Protein AF-A0A6C1NNB4-F1 (afdb_monomer)

Sequence (91 aa):
GQPVGEEDMARFDAGGGGLRCPACSTEGAGPRVGPGARQDLSALVRGEVPEDLRRPRGHLLLLERFALHHLEAIRPLRSAALLRPLLGESA

Secondary structure (DSSP, 8-state):
-PPPPTT--EEEETTTTEEE-GGG-TT--SPEE-HHHHHHHHHHHTT---SS-SSHHHHHHHHHHHHHHHTT-SS--HHHHHHHHHTT---

Nearest PDB structures (foldseek):
  8a8d-assembly1_A  TM=2.942E-01  e=9.451E+00  Methanothermococcus thermolithotrophicus DSM 2095

Foldseek 3Di:
DDDADLQFWWFDALQVLGIDGPVRCPPGPGDIQGNLNVVCVVCVVVVHHDPDNPPVVVVVVSVQSSCCSVVVPPDGPPCVVVVCVVVPNDD

Radius of gyration: 14.13 Å; Cα contacts (8 Å, |Δi|>4): 93; chains: 1; bounding box: 32×27×39 Å

Structure (mmCIF, N/CA/C/O backbone):
data_AF-A0A6C1NNB4-F1
#
_entry.id   AF-A0A6C1NNB4-F1
#
loop_
_atom_site.group_PDB
_atom_site.id
_atom_site.type_symbol
_atom_site.label_atom_id
_atom_site.label_alt_id
_atom_site.label_comp_id
_atom_site.label_asym_id
_atom_site.label_entity_id
_atom_site.label_seq_id
_atom_site.pdbx_PDB_ins_code
_atom_site.Cartn_x
_atom_site.Cartn_y
_atom_site.Cartn_z
_atom_site.occupancy
_atom_site.B_iso_or_equiv
_atom_site.auth_seq_id
_atom_site.auth_comp_id
_atom_site.auth_asym_id
_atom_site.auth_atom_id
_atom_site.pdbx_PDB_model_num
ATOM 1 N N . GLY A 1 1 ? 5.001 -0.596 -19.708 1.00 55.81 1 GLY A N 1
ATOM 2 C CA . GLY A 1 1 ? 5.044 -1.963 -19.150 1.00 55.81 1 GLY A CA 1
ATOM 3 C C . GLY A 1 1 ? 3.849 -2.743 -19.657 1.00 55.81 1 GLY A C 1
ATOM 4 O O . GLY A 1 1 ? 2.890 -2.118 -20.087 1.00 55.81 1 GLY A O 1
ATOM 5 N N . GLN A 1 2 ? 3.923 -4.074 -19.662 1.00 57.62 2 GLN A N 1
ATOM 6 C CA . GLN A 1 2 ? 2.785 -4.926 -20.028 1.00 57.62 2 GLN A CA 1
ATOM 7 C C . GLN A 1 2 ? 1.730 -4.916 -18.906 1.00 57.62 2 GLN A C 1
ATOM 9 O O . GLN A 1 2 ? 2.117 -4.799 -17.736 1.00 57.62 2 GLN A O 1
ATOM 14 N N . PRO A 1 3 ? 0.430 -5.027 -19.231 1.00 67.88 3 PRO A N 1
ATOM 15 C CA . PRO A 1 3 ? -0.613 -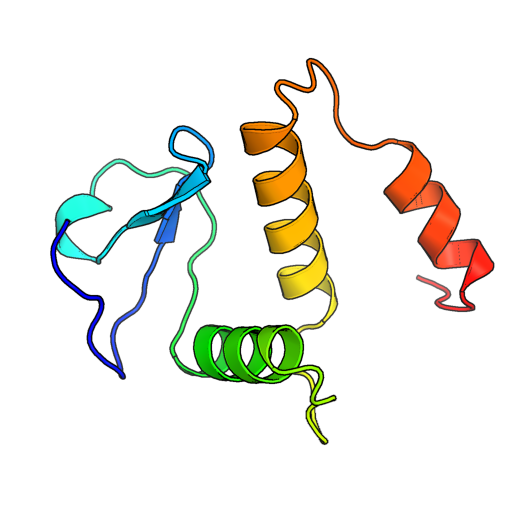5.185 -18.226 1.00 67.88 3 PRO A CA 1
ATOM 16 C C . PRO A 1 3 ? -0.359 -6.443 -17.384 1.00 67.88 3 PRO A C 1
ATOM 18 O O . PRO A 1 3 ? 0.175 -7.439 -17.869 1.00 67.88 3 PRO A O 1
ATOM 21 N N . VAL A 1 4 ? -0.709 -6.377 -16.100 1.00 78.62 4 VAL A N 1
ATOM 22 C CA . VAL A 1 4 ? -0.626 -7.524 -15.189 1.00 78.62 4 VAL A CA 1
ATOM 23 C C . VAL A 1 4 ? -1.910 -8.332 -15.347 1.00 78.62 4 VAL A C 1
ATOM 25 O O . VAL A 1 4 ? -2.983 -7.783 -15.090 1.00 78.62 4 VAL A O 1
ATOM 28 N N . GLY A 1 5 ? -1.813 -9.602 -15.750 1.00 79.88 5 GLY A N 1
ATOM 29 C CA . GLY A 1 5 ? -2.974 -10.480 -15.902 1.00 79.88 5 GLY A CA 1
ATOM 30 C C . GLY A 1 5 ? -3.763 -10.607 -14.600 1.00 79.88 5 GLY A C 1
ATOM 31 O O . GLY A 1 5 ? -3.233 -10.348 -13.519 1.00 79.88 5 GLY A O 1
ATOM 32 N N . GLU A 1 6 ? -5.041 -10.966 -14.670 1.00 79.69 6 GLU A N 1
ATOM 33 C CA . GLU A 1 6 ? -5.932 -10.970 -13.498 1.00 79.69 6 GLU A CA 1
ATOM 34 C C . GLU A 1 6 ? -5.434 -11.878 -12.373 1.00 79.69 6 GLU A C 1
ATOM 36 O O . GLU A 1 6 ? -5.479 -11.462 -11.224 1.00 79.69 6 GLU A O 1
ATOM 41 N N . GLU A 1 7 ? -4.818 -13.012 -12.704 1.00 84.62 7 GLU A N 1
ATOM 42 C CA . GLU A 1 7 ? -4.276 -13.983 -11.740 1.00 84.62 7 GLU A CA 1
ATOM 43 C C . GLU A 1 7 ? -2.789 -13.768 -11.409 1.00 84.62 7 GLU A C 1
ATOM 45 O O . GLU A 1 7 ? -2.231 -14.402 -10.511 1.00 84.62 7 GLU A O 1
ATOM 50 N N . ASP A 1 8 ? -2.121 -12.851 -12.109 1.00 84.81 8 ASP A N 1
ATOM 51 C CA . ASP A 1 8 ? -0.679 -12.680 -11.981 1.00 84.81 8 ASP A CA 1
ATOM 52 C C . ASP A 1 8 ? -0.270 -12.065 -10.635 1.00 84.81 8 ASP A C 1
ATOM 54 O O . ASP A 1 8 ? -0.930 -11.202 -10.043 1.00 84.81 8 ASP A O 1
ATOM 58 N N . MET A 1 9 ? 0.912 -12.459 -10.170 1.00 85.62 9 MET A N 1
ATOM 59 C CA . MET A 1 9 ? 1.552 -11.839 -9.015 1.00 85.62 9 MET A CA 1
ATOM 60 C C . MET A 1 9 ? 2.361 -10.620 -9.460 1.00 85.62 9 MET A C 1
ATOM 62 O O . MET A 1 9 ? 3.469 -10.754 -9.979 1.00 85.62 9 MET A O 1
ATOM 66 N N . ALA A 1 10 ? 1.843 -9.418 -9.210 1.00 88.19 10 ALA A N 1
ATOM 67 C CA . ALA A 1 10 ? 2.601 -8.192 -9.428 1.00 88.19 10 ALA A CA 1
ATOM 68 C C . ALA A 1 10 ? 3.652 -7.988 -8.326 1.00 88.19 10 ALA A C 1
ATOM 70 O O . ALA A 1 10 ? 3.582 -8.574 -7.238 1.00 88.19 10 ALA A O 1
ATOM 71 N N . ARG A 1 11 ? 4.597 -7.079 -8.562 1.00 87.56 11 ARG A N 1
ATOM 72 C CA . ARG A 1 11 ? 5.446 -6.516 -7.505 1.00 87.56 11 ARG A CA 1
ATOM 73 C C . ARG A 1 11 ? 5.309 -5.013 -7.455 1.00 87.56 11 ARG A C 1
ATOM 75 O O . ARG A 1 11 ? 5.347 -4.365 -8.492 1.00 87.56 11 ARG A O 1
ATOM 82 N N . PHE A 1 12 ? 5.212 -4.459 -6.255 1.00 85.06 12 PHE A N 1
ATOM 83 C CA . PHE A 1 12 ? 5.343 -3.020 -6.091 1.00 85.06 12 PHE A CA 1
ATOM 84 C C . PHE A 1 12 ? 6.782 -2.587 -6.378 1.00 85.06 12 PHE A C 1
ATOM 86 O O . PHE A 1 12 ? 7.732 -3.213 -5.910 1.00 85.06 12 PHE A O 1
ATOM 93 N N . ASP A 1 13 ? 6.940 -1.520 -7.146 1.00 83.00 13 ASP A N 1
ATOM 94 C CA . ASP A 1 13 ? 8.216 -0.891 -7.438 1.00 83.00 13 ASP A CA 1
ATOM 95 C C . ASP A 1 13 ? 8.323 0.411 -6.653 1.00 83.00 13 ASP A C 1
ATOM 97 O O . ASP A 1 13 ? 7.722 1.420 -7.011 1.00 83.00 13 ASP A O 1
ATOM 101 N N . ALA A 1 14 ? 9.111 0.390 -5.580 1.00 71.06 14 ALA A N 1
ATOM 102 C CA . ALA A 1 14 ? 9.342 1.578 -4.768 1.00 71.06 14 ALA A CA 1
ATOM 103 C C . ALA A 1 14 ? 10.178 2.646 -5.496 1.00 71.06 14 ALA A C 1
ATOM 105 O O . ALA A 1 14 ? 10.065 3.823 -5.166 1.00 71.06 14 ALA A O 1
ATOM 106 N N . GLY A 1 15 ? 10.996 2.249 -6.477 1.00 70.69 15 GLY A N 1
ATOM 107 C CA . GLY A 1 15 ? 11.795 3.169 -7.285 1.00 70.69 15 GLY A CA 1
ATOM 108 C C . GLY A 1 15 ? 11.022 3.781 -8.453 1.00 70.69 15 GLY A C 1
ATOM 109 O O . GLY A 1 15 ? 11.445 4.809 -8.963 1.00 70.69 15 GLY A O 1
ATOM 110 N N . GLY A 1 16 ? 9.902 3.174 -8.856 1.00 73.25 16 GLY A N 1
ATOM 111 C CA . GLY A 1 16 ? 9.050 3.632 -9.963 1.00 73.25 16 GLY A CA 1
ATOM 112 C C . GLY A 1 16 ? 7.620 4.015 -9.569 1.00 73.25 16 GLY A C 1
ATOM 113 O O . GLY A 1 16 ? 6.821 4.331 -10.445 1.00 73.25 16 GLY A O 1
ATOM 114 N N . GLY A 1 17 ? 7.262 3.931 -8.283 1.00 72.69 17 GLY A N 1
ATOM 115 C CA . GLY A 1 17 ? 5.970 4.393 -7.763 1.00 72.69 17 GLY A CA 1
ATOM 116 C C . GLY A 1 17 ? 4.747 3.623 -8.254 1.00 72.69 17 GLY A C 1
ATOM 117 O O . GLY A 1 17 ? 3.648 4.177 -8.259 1.00 72.69 17 GLY A O 1
ATOM 118 N N . GLY A 1 18 ? 4.918 2.376 -8.694 1.00 80.25 18 GLY A N 1
ATOM 119 C CA . GLY A 1 18 ? 3.872 1.617 -9.379 1.00 80.25 18 GLY A CA 1
ATOM 120 C C . GLY A 1 18 ? 3.997 0.107 -9.207 1.00 80.25 18 GLY A C 1
ATOM 121 O O . GLY A 1 18 ? 4.665 -0.383 -8.299 1.00 80.25 18 GLY A O 1
ATOM 122 N N . LEU A 1 19 ? 3.338 -0.653 -10.084 1.00 84.75 19 LEU A N 1
ATOM 123 C CA . LEU A 1 19 ? 3.423 -2.114 -10.117 1.00 84.75 19 LEU A CA 1
ATOM 124 C C . LEU A 1 19 ? 4.233 -2.579 -11.331 1.00 84.75 19 LEU A C 1
ATOM 126 O O . LEU A 1 19 ? 4.035 -2.109 -12.449 1.00 84.75 19 LEU A O 1
ATOM 130 N N . ARG A 1 20 ? 5.110 -3.558 -11.118 1.00 85.38 20 ARG A N 1
ATOM 131 C CA . ARG A 1 20 ? 5.795 -4.319 -12.164 1.00 85.38 20 ARG A CA 1
ATOM 132 C C . ARG A 1 20 ? 5.087 -5.651 -12.368 1.00 85.38 20 ARG A C 1
ATOM 134 O O . ARG A 1 20 ? 4.793 -6.358 -11.400 1.00 85.38 20 ARG A O 1
ATOM 141 N N . CYS A 1 21 ? 4.850 -6.001 -13.631 1.00 83.88 21 CYS A N 1
ATOM 142 C CA . CYS A 1 21 ? 4.413 -7.344 -13.998 1.00 83.88 21 CYS A CA 1
ATOM 143 C C . CYS A 1 21 ? 5.512 -8.372 -13.671 1.00 83.88 21 CYS A C 1
ATOM 145 O O . CYS A 1 21 ? 6.676 -7.980 -13.514 1.00 83.88 21 CYS A O 1
ATOM 147 N N . PRO A 1 22 ? 5.183 -9.674 -13.607 1.00 79.88 22 PRO A N 1
ATOM 148 C CA . PRO A 1 22 ? 6.153 -10.720 -13.287 1.00 79.88 22 PRO A CA 1
ATOM 149 C C . PRO A 1 22 ? 7.445 -10.620 -14.111 1.00 79.88 22 PRO A C 1
ATOM 151 O O . PRO A 1 22 ? 8.533 -10.638 -13.536 1.00 79.88 22 PRO A O 1
ATOM 154 N N . ALA A 1 23 ? 7.326 -10.393 -15.424 1.00 80.19 23 ALA A N 1
ATOM 155 C CA . ALA A 1 23 ? 8.457 -10.287 -16.348 1.00 80.19 23 ALA A CA 1
ATOM 156 C C . ALA A 1 23 ? 9.355 -9.058 -16.109 1.00 80.19 23 ALA A C 1
ATOM 158 O O . ALA A 1 23 ? 10.555 -9.120 -16.344 1.00 80.19 23 ALA A O 1
ATOM 159 N N . CYS A 1 24 ? 8.801 -7.943 -15.619 1.00 77.56 24 CYS A N 1
ATOM 160 C CA . CYS A 1 24 ? 9.573 -6.736 -15.296 1.00 77.56 24 CYS A CA 1
ATOM 161 C C . CYS A 1 24 ? 10.143 -6.755 -13.867 1.00 77.56 24 CYS A C 1
ATOM 163 O O . CYS A 1 24 ? 10.863 -5.836 -13.471 1.00 77.56 24 CYS A O 1
ATOM 165 N N . SER A 1 25 ? 9.769 -7.755 -13.064 1.00 72.94 25 SER A N 1
ATOM 166 C CA . SER A 1 25 ? 9.984 -7.780 -11.616 1.00 72.94 25 SER A CA 1
ATOM 167 C C . SER A 1 25 ? 11.244 -8.527 -11.166 1.00 72.94 25 SER A C 1
ATOM 169 O O . SER A 1 25 ? 11.477 -8.641 -9.962 1.00 72.94 25 SER A O 1
ATOM 171 N N . THR A 1 26 ? 12.061 -8.995 -12.115 1.00 66.88 26 THR A N 1
ATOM 172 C CA . THR A 1 26 ? 13.241 -9.857 -11.916 1.00 66.88 26 THR A CA 1
ATOM 173 C C . THR A 1 26 ? 14.263 -9.286 -10.928 1.00 66.88 26 THR A C 1
ATOM 175 O O . THR A 1 26 ? 14.934 -10.055 -10.249 1.00 66.88 26 THR A O 1
ATOM 178 N N . GLU A 1 27 ? 14.315 -7.958 -10.772 1.00 65.94 27 GLU A N 1
ATOM 179 C CA . GLU A 1 27 ? 15.239 -7.254 -9.865 1.00 65.94 27 GLU A CA 1
ATOM 180 C C . GLU A 1 27 ? 14.533 -6.336 -8.838 1.00 65.94 27 GLU A C 1
ATOM 182 O O . GLU A 1 27 ? 15.161 -5.521 -8.167 1.00 65.94 27 GLU A O 1
ATOM 187 N N . GLY A 1 28 ? 13.206 -6.433 -8.693 1.00 60.75 28 GLY A N 1
ATOM 188 C CA . GLY A 1 28 ? 12.430 -5.528 -7.833 1.00 60.75 28 GLY A CA 1
ATOM 189 C C . GLY A 1 28 ? 12.356 -5.969 -6.363 1.00 60.75 28 GLY A C 1
ATOM 190 O O . GLY A 1 28 ? 11.729 -6.982 -6.050 1.00 60.75 28 GLY A O 1
ATOM 191 N N . ALA A 1 29 ? 12.891 -5.157 -5.442 1.00 67.12 29 ALA A N 1
ATOM 192 C CA . ALA A 1 29 ? 12.915 -5.411 -3.989 1.00 67.12 29 ALA A CA 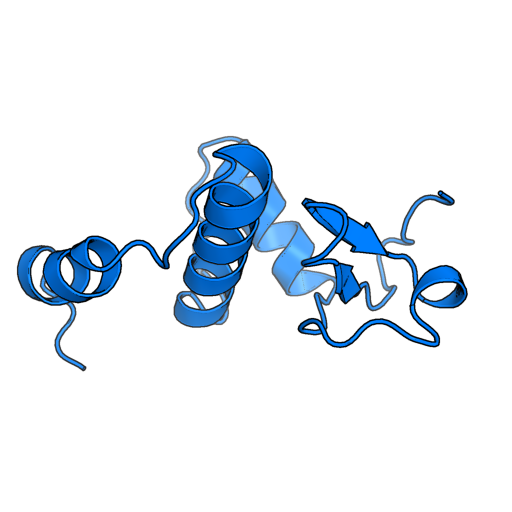1
ATOM 193 C C . ALA A 1 29 ? 11.589 -5.126 -3.237 1.00 67.12 29 ALA A C 1
ATOM 195 O O . ALA A 1 29 ? 11.563 -5.090 -2.006 1.00 67.12 29 ALA A O 1
ATOM 196 N N . GLY A 1 30 ? 10.480 -4.885 -3.942 1.00 76.50 30 GLY A N 1
ATOM 197 C CA . GLY A 1 30 ? 9.206 -4.536 -3.311 1.00 76.50 30 GLY A CA 1
ATOM 198 C C . GLY A 1 30 ? 8.280 -5.724 -3.008 1.00 76.50 30 GLY A C 1
AT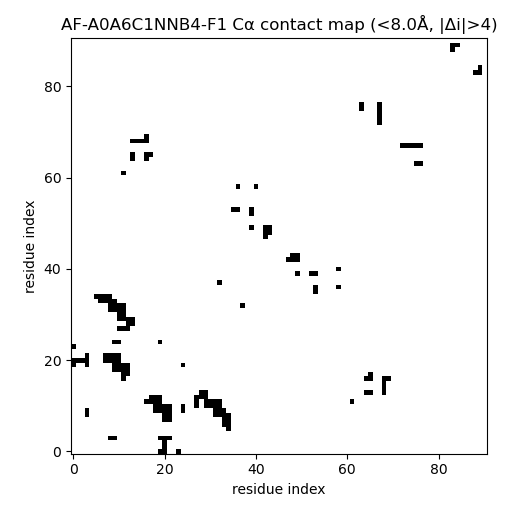OM 199 O O . GLY A 1 30 ? 8.489 -6.845 -3.499 1.00 76.50 30 GLY A O 1
ATOM 200 N N . PRO A 1 31 ? 7.241 -5.486 -2.181 1.00 82.44 31 PRO A N 1
ATOM 201 C CA . PRO A 1 31 ? 6.273 -6.506 -1.800 1.00 82.44 31 PRO A CA 1
ATOM 202 C C . PRO A 1 31 ? 5.521 -7.054 -3.015 1.00 82.44 31 PRO A C 1
ATOM 204 O O . PRO A 1 31 ? 5.250 -6.346 -3.988 1.00 82.44 31 PRO A O 1
ATOM 207 N N . ARG A 1 32 ? 5.170 -8.340 -2.941 1.00 87.94 32 ARG A N 1
ATOM 208 C CA . ARG A 1 32 ? 4.304 -8.987 -3.928 1.00 87.94 32 ARG A CA 1
ATOM 209 C C . ARG A 1 32 ? 2.865 -8.516 -3.727 1.00 87.94 32 ARG A C 1
ATOM 211 O O . ARG A 1 32 ? 2.379 -8.508 -2.598 1.00 87.94 32 ARG A O 1
ATOM 218 N N . VAL A 1 33 ? 2.190 -8.179 -4.820 1.00 87.94 33 VAL A N 1
ATOM 219 C CA . VAL A 1 33 ? 0.789 -7.750 -4.837 1.00 87.94 33 VAL A CA 1
ATO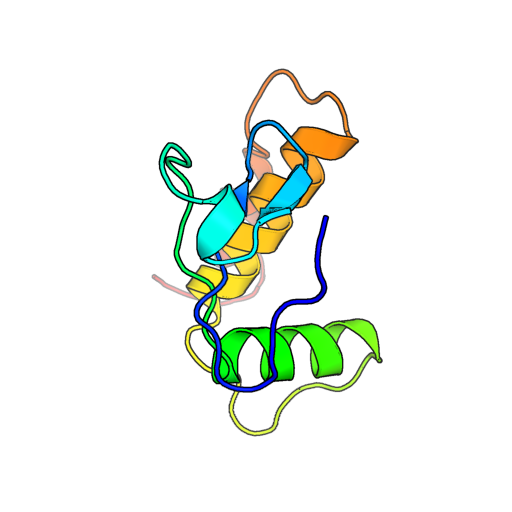M 220 C C . VAL A 1 33 ? 0.008 -8.759 -5.668 1.00 87.94 33 VAL A C 1
ATOM 222 O O . VAL A 1 33 ? 0.132 -8.810 -6.890 1.00 87.94 33 VAL A O 1
ATOM 225 N N . GLY A 1 34 ? -0.736 -9.620 -4.978 1.00 90.56 34 GLY A N 1
ATOM 226 C CA . GLY A 1 34 ? -1.521 -10.677 -5.610 1.00 90.56 34 GLY A CA 1
ATOM 227 C C . GLY A 1 34 ? -2.876 -10.204 -6.144 1.00 90.56 34 GLY A C 1
ATOM 228 O O . GLY A 1 34 ? -3.268 -9.063 -5.887 1.00 90.56 34 GLY A O 1
ATOM 229 N N . PRO A 1 35 ? -3.609 -11.084 -6.846 1.00 89.12 35 PRO A N 1
ATOM 230 C CA . PRO A 1 35 ? -4.929 -10.796 -7.418 1.00 89.12 35 PRO A CA 1
ATOM 231 C C . PRO A 1 35 ? -5.915 -10.236 -6.388 1.00 89.12 35 PRO A C 1
ATOM 233 O O . PRO A 1 35 ? -6.468 -9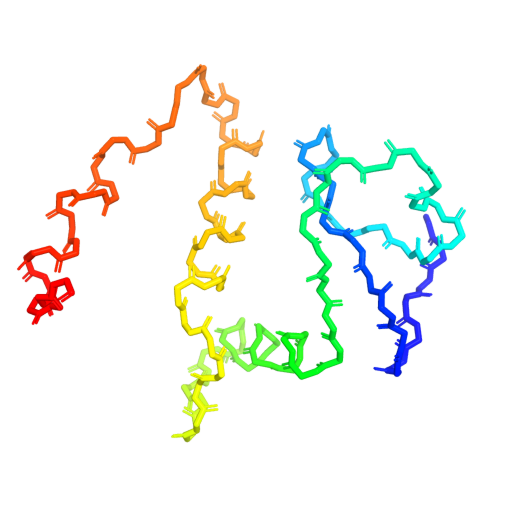.157 -6.585 1.00 89.12 35 PRO A O 1
ATOM 236 N N . GLY A 1 36 ? -6.046 -10.891 -5.230 1.00 89.81 36 GLY A N 1
ATOM 237 C CA . GLY A 1 36 ? -6.930 -10.416 -4.163 1.00 89.81 36 GLY A CA 1
ATOM 238 C C . GLY A 1 36 ? -6.550 -9.028 -3.641 1.00 89.81 36 GLY A C 1
ATOM 239 O O . GLY A 1 36 ? -7.397 -8.154 -3.503 1.00 89.81 36 GLY A O 1
ATOM 240 N N . ALA A 1 37 ? -5.255 -8.767 -3.452 1.00 89.00 37 ALA A N 1
ATOM 241 C CA . ALA A 1 37 ? -4.821 -7.441 -3.033 1.00 89.00 37 ALA A CA 1
ATOM 242 C C . ALA A 1 37 ? -5.126 -6.365 -4.091 1.00 89.00 37 ALA A C 1
ATOM 244 O O . ALA A 1 37 ? -5.497 -5.251 -3.739 1.00 89.00 37 ALA A O 1
ATOM 245 N N . ARG A 1 38 ? -5.011 -6.691 -5.386 1.00 89.38 38 ARG A N 1
ATOM 246 C CA . ARG A 1 38 ? -5.381 -5.773 -6.475 1.00 89.38 38 ARG A CA 1
ATOM 247 C C . ARG A 1 38 ? -6.884 -5.509 -6.527 1.00 89.38 38 ARG A C 1
ATOM 249 O O . ARG A 1 38 ? -7.268 -4.372 -6.785 1.00 89.38 38 ARG A O 1
ATOM 256 N N . GLN A 1 39 ? -7.718 -6.513 -6.257 1.00 89.75 39 GLN A N 1
ATOM 257 C CA . GLN A 1 39 ? -9.171 -6.342 -6.145 1.00 89.75 39 GLN A CA 1
ATOM 258 C C . GLN A 1 39 ? -9.534 -5.412 -4.983 1.00 89.75 39 GLN A C 1
ATOM 260 O O . GLN A 1 39 ? -10.267 -4.449 -5.194 1.00 89.75 39 GLN A O 1
ATOM 265 N N . ASP A 1 40 ? -8.962 -5.643 -3.796 1.00 90.31 40 ASP A N 1
ATOM 266 C CA . ASP A 1 40 ? -9.192 -4.800 -2.616 1.00 90.31 40 ASP A CA 1
ATOM 267 C C . ASP A 1 40 ? -8.809 -3.343 -2.896 1.00 90.31 40 ASP A C 1
ATOM 269 O O . ASP A 1 40 ? -9.599 -2.427 -2.680 1.00 90.31 40 ASP A O 1
ATOM 273 N N . LEU A 1 41 ? -7.611 -3.123 -3.447 1.00 86.88 41 LEU A N 1
ATOM 274 C CA . LEU A 1 41 ? -7.132 -1.790 -3.812 1.00 86.88 41 LEU A CA 1
ATOM 275 C C . LEU A 1 41 ? -8.018 -1.138 -4.884 1.00 86.88 41 LEU A C 1
ATOM 277 O O . LEU A 1 41 ? -8.273 0.060 -4.813 1.00 86.88 41 LEU A O 1
ATOM 281 N N . SER A 1 42 ? -8.523 -1.910 -5.850 1.00 87.81 42 SER A N 1
ATOM 282 C CA . SER A 1 42 ? -9.425 -1.399 -6.892 1.00 87.81 42 SER A CA 1
ATOM 283 C C . SER A 1 42 ? -10.798 -1.005 -6.342 1.00 87.81 42 SER A C 1
ATOM 285 O O . SER A 1 42 ? -11.404 -0.063 -6.846 1.00 87.81 42 SER A O 1
ATOM 287 N N . ALA A 1 43 ? -11.309 -1.701 -5.324 1.00 88.75 43 ALA A N 1
ATOM 288 C CA . ALA A 1 43 ? -12.516 -1.295 -4.604 1.00 88.75 43 ALA A CA 1
ATOM 289 C C . ALA A 1 43 ? -12.277 -0.001 -3.812 1.00 88.75 43 ALA A C 1
ATOM 291 O O . ALA A 1 43 ? -13.011 0.968 -3.998 1.00 88.75 43 ALA A O 1
ATOM 292 N N . LEU A 1 44 ? -11.178 0.070 -3.052 1.00 86.62 44 LEU A N 1
ATOM 293 C CA . LEU A 1 44 ? -10.813 1.269 -2.291 1.00 86.62 44 LEU A CA 1
ATOM 294 C C . LEU A 1 44 ? -10.652 2.510 -3.187 1.00 86.62 44 LEU A C 1
ATOM 296 O O . LEU A 1 44 ? -11.137 3.582 -2.838 1.00 86.62 44 LEU A O 1
ATOM 300 N N . VAL A 1 45 ? -10.030 2.375 -4.367 1.00 86.44 45 VAL A N 1
ATOM 301 C CA . VAL A 1 45 ? -9.899 3.470 -5.354 1.00 86.44 45 VAL A CA 1
ATOM 302 C C . VAL A 1 45 ? -11.256 3.932 -5.891 1.00 86.44 45 VAL A C 1
ATOM 304 O O . VAL A 1 45 ? -11.427 5.113 -6.187 1.00 86.44 45 VAL A O 1
ATOM 307 N N . ARG A 1 46 ? -12.238 3.030 -5.986 1.00 88.94 46 ARG A N 1
ATOM 308 C CA . ARG A 1 46 ? -13.620 3.360 -6.365 1.00 88.94 46 ARG A CA 1
ATOM 309 C C . ARG A 1 46 ? -14.439 3.947 -5.206 1.00 88.94 46 ARG A C 1
ATOM 311 O O . ARG A 1 46 ? -15.606 4.263 -5.403 1.00 88.94 46 ARG A O 1
ATOM 318 N N . GLY A 1 47 ? -13.843 4.120 -4.023 1.00 88.12 47 GLY A N 1
ATOM 319 C CA . GLY A 1 47 ? -14.536 4.587 -2.820 1.00 88.12 47 GLY A CA 1
ATOM 320 C C . GLY A 1 47 ? -15.400 3.512 -2.155 1.00 88.12 47 GLY A C 1
ATOM 321 O O . GLY A 1 47 ? -16.205 3.827 -1.284 1.00 88.12 47 GLY A O 1
ATOM 322 N N . GLU A 1 48 ? -15.242 2.250 -2.556 1.00 90.88 48 GLU A N 1
ATOM 323 C CA . GLU A 1 48 ? -15.939 1.111 -1.967 1.00 90.88 48 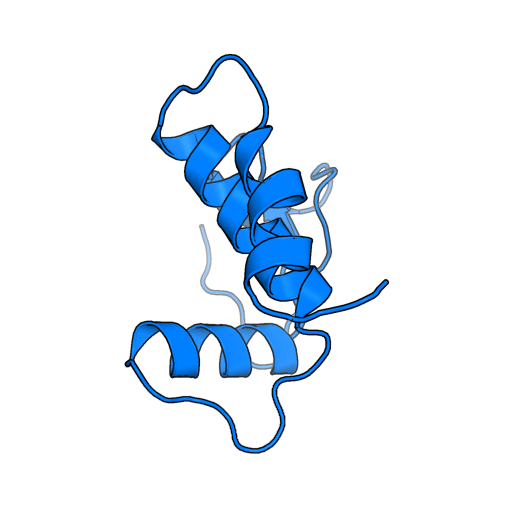GLU A CA 1
ATOM 324 C C . GLU A 1 48 ? -15.112 0.543 -0.813 1.00 90.88 48 GLU A C 1
ATOM 326 O O . GLU A 1 48 ? -13.902 0.339 -0.938 1.00 90.88 48 GLU A O 1
ATOM 331 N N . VAL A 1 49 ? -15.766 0.256 0.313 1.00 84.25 49 VAL A N 1
ATOM 332 C CA . VAL A 1 49 ? -15.154 -0.475 1.428 1.00 84.25 49 VAL A CA 1
ATOM 333 C C . VAL A 1 49 ? -15.443 -1.962 1.214 1.00 84.25 49 VAL A C 1
ATOM 335 O O . VAL A 1 49 ? -16.615 -2.338 1.252 1.00 84.25 49 VAL A O 1
ATOM 338 N N . PRO A 1 50 ? -14.431 -2.816 0.964 1.00 82.56 50 PRO A N 1
ATOM 339 C CA . PRO A 1 50 ? -14.656 -4.254 0.836 1.00 82.56 50 PRO A CA 1
ATOM 340 C C . PRO A 1 50 ? -15.259 -4.822 2.122 1.00 82.56 50 PRO A C 1
ATOM 342 O O . PRO A 1 50 ? -14.807 -4.466 3.209 1.00 82.56 50 PRO A O 1
ATOM 345 N N . GLU A 1 51 ? -16.232 -5.730 2.000 1.00 83.06 51 GLU A N 1
ATOM 346 C CA . GLU A 1 51 ? -16.834 -6.413 3.159 1.00 83.06 51 GLU A CA 1
ATOM 347 C C . GLU A 1 51 ? -15.780 -7.154 3.999 1.00 83.06 51 GLU A C 1
ATOM 349 O O . GLU A 1 51 ? -15.832 -7.127 5.226 1.00 83.06 51 GLU A O 1
ATOM 354 N N . ASP A 1 52 ? -14.790 -7.757 3.333 1.00 85.44 52 ASP A N 1
ATOM 355 C CA . ASP A 1 52 ? -13.600 -8.343 3.950 1.00 85.44 52 ASP A CA 1
ATOM 356 C C . ASP A 1 52 ? -12.338 -7.746 3.313 1.00 85.44 52 ASP A C 1
ATOM 358 O O . ASP A 1 52 ? -11.868 -8.180 2.255 1.00 85.44 52 ASP A O 1
ATOM 362 N N . LEU A 1 53 ? -11.795 -6.700 3.941 1.00 85.88 53 LEU A N 1
ATOM 363 C CA . LEU A 1 53 ? -10.540 -6.096 3.506 1.00 85.88 53 LEU A CA 1
ATOM 364 C C . LEU A 1 53 ? -9.364 -6.986 3.922 1.00 85.88 53 LEU A C 1
ATOM 366 O O . LEU A 1 53 ? -8.906 -6.961 5.067 1.00 85.88 53 LEU A O 1
ATOM 370 N N . ARG A 1 54 ? -8.814 -7.742 2.969 1.00 88.12 54 ARG A N 1
ATOM 371 C CA . ARG A 1 54 ? -7.754 -8.717 3.249 1.00 88.12 54 ARG A CA 1
ATOM 372 C C . ARG A 1 54 ? -6.437 -8.006 3.539 1.00 88.12 54 ARG A C 1
ATOM 374 O O . ARG A 1 54 ? -5.960 -7.195 2.755 1.00 88.12 54 ARG A O 1
ATOM 381 N N . ARG A 1 55 ? -5.769 -8.378 4.637 1.00 85.62 55 ARG A N 1
ATOM 382 C CA . ARG A 1 55 ? -4.445 -7.842 5.034 1.00 85.62 55 ARG A CA 1
ATOM 383 C C . ARG A 1 55 ? -4.381 -6.295 5.009 1.00 85.62 55 ARG A C 1
ATOM 385 O O . ARG A 1 55 ? -3.476 -5.740 4.377 1.00 85.62 55 ARG A O 1
ATOM 392 N N . PRO A 1 56 ? -5.242 -5.583 5.758 1.00 83.88 56 PRO A N 1
ATOM 393 C CA . PRO A 1 56 ? -5.365 -4.119 5.696 1.00 83.88 56 PRO A CA 1
ATOM 394 C C . PRO A 1 56 ? -4.039 -3.389 5.970 1.00 83.88 56 PRO A C 1
ATOM 396 O O . PRO A 1 56 ? -3.697 -2.416 5.298 1.00 83.88 56 PRO A O 1
ATOM 399 N N . ARG A 1 57 ? -3.207 -3.923 6.879 1.00 83.31 57 ARG A N 1
ATOM 400 C CA . ARG A 1 57 ? -1.855 -3.398 7.154 1.00 83.31 57 ARG A CA 1
ATOM 401 C C . ARG A 1 57 ? -0.949 -3.382 5.914 1.00 83.31 57 ARG A C 1
ATOM 403 O O . ARG A 1 57 ? -0.126 -2.480 5.787 1.00 83.31 57 ARG A O 1
ATOM 410 N N . GLY A 1 58 ? -1.079 -4.367 5.024 1.00 85.38 58 GLY A N 1
ATOM 411 C CA . GLY A 1 58 ? -0.308 -4.451 3.782 1.00 85.38 58 GLY A CA 1
ATOM 412 C C . GLY A 1 58 ? -0.726 -3.394 2.760 1.00 85.38 58 GLY A C 1
ATOM 413 O O . GLY A 1 58 ? 0.138 -2.792 2.125 1.00 85.38 58 GLY A O 1
ATOM 414 N N . HIS A 1 59 ? -2.027 -3.113 2.664 1.00 85.56 59 HIS A N 1
ATOM 415 C CA . HIS A 1 59 ? -2.570 -2.053 1.806 1.00 85.56 59 HIS A CA 1
ATOM 416 C C . HIS A 1 59 ? -2.121 -0.667 2.257 1.00 85.56 59 HIS A C 1
ATOM 418 O O . HIS A 1 59 ? -1.643 0.120 1.444 1.00 85.56 59 HIS A O 1
ATOM 424 N N . LEU A 1 60 ? -2.174 -0.399 3.565 1.00 83.00 60 LEU A N 1
ATOM 425 C CA . LEU A 1 60 ? -1.679 0.859 4.132 1.00 83.00 60 LEU A CA 1
ATOM 426 C C . LEU A 1 60 ? -0.182 1.062 3.867 1.00 83.00 60 LEU A C 1
ATOM 428 O O . LEU A 1 60 ? 0.236 2.164 3.527 1.00 83.00 60 LEU A O 1
ATOM 432 N N . LEU A 1 61 ? 0.622 -0.001 3.968 1.00 82.88 61 LEU A N 1
ATOM 433 C CA . LEU A 1 61 ? 2.049 0.066 3.652 1.00 82.88 61 LEU A CA 1
ATOM 434 C C . LEU A 1 61 ? 2.294 0.360 2.163 1.00 82.88 61 LEU A C 1
ATOM 436 O O . LEU A 1 61 ? 3.205 1.115 1.831 1.00 82.88 61 LEU A O 1
ATOM 440 N N . LEU A 1 62 ? 1.503 -0.227 1.259 1.00 84.06 62 LEU A N 1
ATOM 441 C CA . LEU A 1 62 ? 1.583 0.079 -0.173 1.00 84.06 62 LEU A CA 1
ATOM 442 C C . LEU A 1 62 ? 1.248 1.548 -0.446 1.00 84.06 62 LEU A C 1
ATOM 444 O O . LEU A 1 62 ? 1.994 2.209 -1.168 1.00 84.06 62 LEU A O 1
ATOM 448 N N . LEU A 1 63 ? 0.183 2.063 0.172 1.00 83.44 63 LEU A N 1
ATOM 449 C CA . LEU A 1 63 ? -0.223 3.461 0.049 1.00 83.44 63 LEU A CA 1
ATOM 450 C C . LEU A 1 63 ? 0.854 4.416 0.581 1.00 83.44 63 LEU A C 1
ATOM 452 O O . LEU A 1 63 ? 1.187 5.392 -0.085 1.00 83.44 63 LEU A O 1
ATOM 456 N N . GLU A 1 64 ? 1.442 4.114 1.741 1.00 80.38 64 GLU A N 1
ATOM 457 C CA . GLU A 1 64 ? 2.540 4.903 2.305 1.00 80.38 64 GLU A CA 1
ATOM 458 C C . GLU A 1 64 ? 3.739 4.946 1.349 1.00 80.38 64 GLU A C 1
ATOM 460 O O . GLU A 1 64 ? 4.259 6.019 1.055 1.00 80.38 64 GLU A O 1
ATOM 465 N N . ARG A 1 65 ? 4.162 3.797 0.806 1.00 79.31 65 ARG A N 1
ATOM 466 C CA . ARG A 1 65 ? 5.295 3.739 -0.132 1.00 79.31 65 ARG A CA 1
ATOM 467 C C . ARG A 1 65 ? 5.003 4.458 -1.446 1.00 79.31 65 ARG A C 1
ATOM 469 O O . ARG A 1 65 ? 5.903 5.094 -1.987 1.00 79.31 65 ARG A O 1
ATOM 476 N N . PHE A 1 66 ? 3.773 4.365 -1.948 1.00 80.50 66 PHE A N 1
ATOM 477 C CA . PHE A 1 66 ? 3.327 5.122 -3.114 1.00 80.50 66 PHE A CA 1
ATOM 478 C C . PHE A 1 66 ? 3.408 6.629 -2.847 1.00 80.50 66 PHE A C 1
ATOM 480 O O . PHE A 1 66 ? 4.045 7.350 -3.609 1.00 80.50 66 PHE A O 1
ATOM 487 N N . ALA A 1 67 ? 2.842 7.095 -1.731 1.00 80.25 67 ALA A N 1
ATOM 488 C CA . ALA A 1 67 ? 2.875 8.504 -1.356 1.00 80.25 67 ALA A CA 1
ATOM 489 C C . ALA A 1 67 ? 4.313 9.014 -1.187 1.00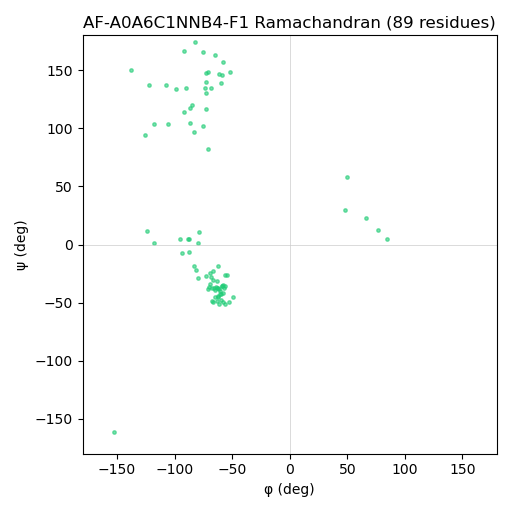 80.25 67 ALA A C 1
ATOM 491 O O . ALA A 1 67 ? 4.644 10.082 -1.686 1.00 80.25 67 ALA A O 1
ATOM 492 N N . LEU A 1 68 ? 5.192 8.239 -0.547 1.00 80.31 68 LEU A N 1
ATOM 493 C CA . LEU A 1 68 ? 6.598 8.614 -0.384 1.00 80.31 68 LEU A CA 1
ATOM 494 C C . LEU A 1 68 ? 7.333 8.775 -1.715 1.00 80.31 68 LEU A C 1
ATOM 496 O O . LEU A 1 68 ? 8.141 9.690 -1.842 1.00 80.31 68 LEU A O 1
ATOM 500 N N . HIS A 1 69 ? 7.041 7.916 -2.694 1.00 79.00 69 HIS A N 1
ATOM 501 C CA . HIS A 1 69 ? 7.617 8.031 -4.030 1.00 79.00 69 HIS A CA 1
ATOM 502 C C . HIS A 1 69 ? 7.134 9.298 -4.750 1.00 79.00 69 HIS A C 1
ATOM 504 O O . HIS A 1 69 ? 7.948 10.058 -5.262 1.00 79.00 69 HIS A O 1
ATOM 510 N N . HIS A 1 70 ? 5.821 9.545 -4.770 1.00 75.69 70 HIS A N 1
ATOM 511 C CA . HIS A 1 70 ? 5.229 10.629 -5.569 1.00 75.69 70 HIS A CA 1
ATOM 512 C C . HIS A 1 70 ? 5.305 12.012 -4.919 1.00 75.69 70 HIS A C 1
ATOM 514 O O . HIS A 1 70 ? 5.233 13.016 -5.617 1.00 75.69 70 HIS A O 1
ATOM 520 N N . LEU A 1 71 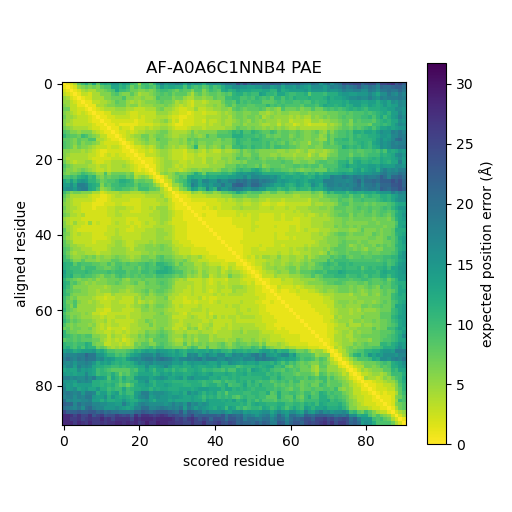? 5.457 12.090 -3.597 1.00 79.44 71 LEU A N 1
ATOM 521 C CA . LEU A 1 71 ? 5.612 13.361 -2.883 1.00 79.44 71 LEU A CA 1
ATOM 522 C C . LEU A 1 71 ? 7.073 13.833 -2.807 1.00 79.44 71 LEU A C 1
ATOM 524 O O . LEU A 1 71 ? 7.347 14.796 -2.093 1.00 79.44 71 LEU A O 1
ATOM 528 N N . GLU A 1 72 ? 8.010 13.131 -3.462 1.00 71.62 72 GLU A N 1
ATOM 529 C CA . GLU A 1 72 ? 9.465 13.357 -3.356 1.00 71.62 72 GLU A CA 1
ATOM 530 C C . GLU A 1 72 ? 9.939 13.474 -1.894 1.00 71.62 72 GLU A C 1
ATOM 532 O O . GLU A 1 72 ? 10.894 14.175 -1.546 1.00 71.62 72 GLU A O 1
ATOM 537 N N . ALA A 1 73 ? 9.231 12.791 -0.992 1.00 64.75 73 ALA A N 1
ATOM 538 C CA . ALA A 1 73 ? 9.445 12.937 0.429 1.00 64.75 73 ALA A CA 1
ATOM 539 C C . ALA A 1 73 ? 10.767 12.263 0.806 1.00 64.75 73 ALA A C 1
ATOM 541 O O . ALA A 1 73 ? 10.917 11.045 0.740 1.00 64.75 73 ALA A O 1
ATOM 542 N N . ILE A 1 74 ? 11.716 13.062 1.296 1.00 63.28 74 ILE A N 1
ATOM 543 C CA . ILE A 1 74 ? 13.042 12.587 1.725 1.00 63.28 74 ILE A CA 1
ATOM 544 C C . ILE A 1 74 ? 12.934 11.594 2.904 1.00 63.28 74 ILE A C 1
ATOM 546 O O . ILE A 1 74 ? 13.874 10.853 3.194 1.00 63.28 74 ILE A O 1
ATOM 550 N N . ARG A 1 75 ? 11.803 11.568 3.629 1.00 66.06 75 ARG A N 1
ATOM 551 C CA . ARG A 1 75 ? 11.618 10.747 4.836 1.00 66.06 75 ARG A CA 1
ATOM 552 C C . ARG A 1 75 ? 10.244 10.072 4.898 1.00 66.06 75 ARG A C 1
ATOM 554 O O . ARG A 1 75 ? 9.273 10.678 4.454 1.00 66.06 75 ARG A O 1
ATOM 561 N N . PRO A 1 76 ? 10.149 8.885 5.538 1.00 70.00 76 PRO A N 1
ATOM 562 C CA . PRO A 1 76 ? 8.882 8.217 5.831 1.00 70.00 76 PRO A CA 1
ATOM 563 C C . PRO A 1 76 ? 7.879 9.131 6.539 1.00 70.00 76 PRO A C 1
ATOM 565 O O . PRO A 1 76 ? 8.279 9.982 7.346 1.00 70.00 76 PRO A O 1
ATOM 568 N N . LEU A 1 77 ? 6.584 8.918 6.292 1.00 70.19 77 LEU A N 1
ATOM 569 C CA . LEU A 1 77 ? 5.497 9.655 6.932 1.00 70.19 77 LEU A CA 1
ATOM 570 C C . LEU A 1 77 ? 5.404 9.230 8.402 1.00 70.19 77 LEU A C 1
ATOM 572 O O . LEU A 1 77 ? 4.596 8.390 8.780 1.00 70.19 77 LEU A O 1
ATOM 576 N N . ARG A 1 78 ? 6.240 9.817 9.267 1.00 70.69 78 ARG A N 1
ATOM 577 C CA . ARG A 1 78 ? 6.288 9.486 10.706 1.00 70.69 78 ARG A CA 1
ATOM 578 C C . ARG A 1 78 ? 4.933 9.654 11.401 1.00 70.69 78 ARG A C 1
ATOM 580 O O . ARG A 1 78 ? 4.664 8.975 12.386 1.00 70.69 78 ARG A O 1
ATOM 587 N N . SER A 1 79 ? 4.077 10.526 10.871 1.00 71.31 79 SER A N 1
ATOM 588 C CA . SER A 1 79 ? 2.703 10.722 11.330 1.00 71.31 79 SER A CA 1
ATOM 589 C C . SER A 1 79 ? 1.793 9.514 11.087 1.00 71.31 79 SER A C 1
ATOM 591 O O . SER A 1 79 ? 0.828 9.352 11.825 1.00 71.31 79 SER A O 1
ATOM 593 N N . ALA A 1 80 ? 2.099 8.621 10.140 1.00 68.69 80 ALA A N 1
ATOM 594 C CA . ALA A 1 80 ? 1.306 7.412 9.904 1.00 68.69 80 ALA A CA 1
ATOM 595 C C . ALA A 1 80 ? 1.312 6.470 11.124 1.00 68.69 80 ALA A C 1
ATOM 597 O O . ALA A 1 80 ? 0.283 5.894 11.476 1.00 68.69 80 ALA A O 1
ATOM 598 N N . ALA A 1 81 ? 2.449 6.369 11.824 1.00 70.94 81 ALA A N 1
ATOM 599 C CA . ALA A 1 81 ? 2.557 5.614 13.074 1.00 70.94 81 ALA A CA 1
ATOM 600 C C . ALA A 1 81 ? 1.774 6.263 14.230 1.00 70.94 81 ALA A C 1
ATOM 602 O O . ALA A 1 81 ? 1.316 5.559 15.124 1.00 70.94 81 ALA A O 1
ATOM 603 N N . LEU A 1 82 ? 1.598 7.589 14.196 1.00 73.19 82 LEU A N 1
ATOM 604 C CA . LEU A 1 82 ? 0.812 8.340 15.180 1.00 73.19 82 LEU A CA 1
ATOM 605 C C . LEU A 1 82 ? -0.693 8.254 14.902 1.00 73.19 82 LEU A C 1
ATOM 607 O O . LEU A 1 82 ? -1.492 8.315 15.830 1.00 73.19 82 LEU A O 1
ATOM 611 N N . LEU A 1 83 ? -1.083 8.091 13.636 1.00 70.38 83 LEU A N 1
ATOM 612 C CA . LEU A 1 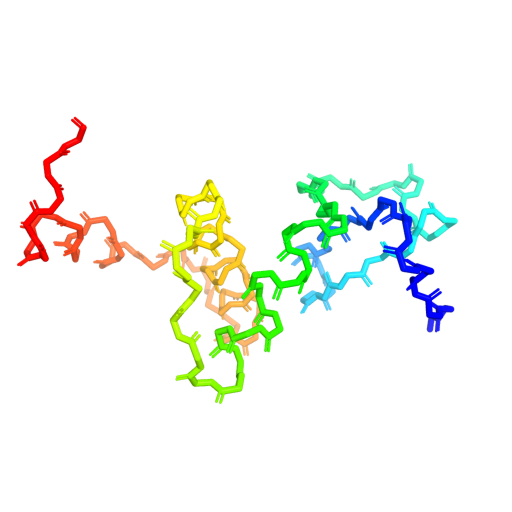83 ? -2.481 8.024 13.224 1.00 70.38 83 LEU A CA 1
ATOM 613 C C . LEU A 1 83 ? -3.162 6.726 13.684 1.00 70.38 83 LEU A C 1
ATOM 615 O O . LEU A 1 83 ? -4.318 6.755 14.088 1.00 70.38 83 LEU A O 1
ATOM 619 N N . ARG A 1 84 ? -2.444 5.597 13.672 1.00 67.94 84 ARG A N 1
ATOM 620 C CA . ARG A 1 84 ? -2.987 4.282 14.064 1.00 67.94 84 ARG A CA 1
ATOM 621 C C . ARG A 1 84 ? -3.576 4.258 15.488 1.00 67.94 84 ARG A C 1
ATOM 623 O O . ARG A 1 84 ? -4.744 3.899 15.612 1.00 67.94 84 ARG A O 1
ATOM 630 N N . PRO A 1 85 ? -2.852 4.709 16.536 1.00 69.31 85 PRO A N 1
ATOM 631 C CA . PRO A 1 85 ? -3.422 4.847 17.876 1.00 69.31 85 PRO A CA 1
ATOM 632 C C . PRO A 1 85 ? -4.633 5.785 17.944 1.00 69.31 85 PRO A C 1
ATOM 634 O O . PRO A 1 85 ? -5.559 5.530 18.706 1.00 69.31 85 PRO A O 1
ATOM 637 N N . LEU A 1 86 ? -4.641 6.864 17.152 1.00 71.44 86 LEU A N 1
ATOM 638 C CA . LEU A 1 86 ? -5.725 7.856 17.147 1.00 71.44 86 LEU A CA 1
ATOM 639 C C . LEU A 1 86 ? -7.011 7.337 16.491 1.00 71.44 86 LEU A C 1
ATOM 641 O O . LEU A 1 86 ? -8.095 7.794 16.839 1.00 71.44 86 LEU A O 1
ATOM 645 N N . LEU A 1 87 ? -6.899 6.381 15.565 1.00 75.19 87 LEU A N 1
ATOM 646 C CA . LEU A 1 87 ? -8.034 5.737 14.896 1.00 75.19 87 LEU A CA 1
ATOM 647 C C . LEU A 1 87 ? -8.571 4.509 15.654 1.00 75.19 87 LEU A C 1
ATOM 649 O O . LEU A 1 87 ? -9.480 3.844 15.168 1.00 75.19 87 LEU A O 1
ATOM 653 N N . GLY A 1 88 ? -8.039 4.211 16.844 1.00 59.16 88 GLY A N 1
ATOM 654 C CA . GLY A 1 88 ? -8.538 3.135 17.706 1.00 59.16 88 GLY A CA 1
ATOM 655 C C . GLY A 1 88 ? -7.998 1.737 17.388 1.00 59.16 88 GLY A C 1
ATOM 656 O O . GLY A 1 88 ? -8.399 0.778 18.045 1.00 59.16 88 GLY A O 1
ATOM 657 N N . GLU A 1 89 ? -7.059 1.590 16.448 1.00 55.94 89 GLU A N 1
ATOM 658 C CA . GLU A 1 89 ? -6.382 0.309 16.220 1.00 55.94 89 GLU A CA 1
ATOM 659 C C . GLU A 1 89 ? -5.222 0.143 17.213 1.00 55.94 89 GLU A C 1
ATOM 661 O O . GLU A 1 89 ? -4.113 0.645 17.009 1.00 55.94 89 GLU A O 1
ATOM 666 N N . SER A 1 90 ? -5.481 -0.575 18.309 1.00 43.78 90 SER A N 1
ATOM 667 C CA . SER A 1 90 ? -4.416 -1.080 19.183 1.00 43.78 90 SER A CA 1
ATOM 668 C C . SER A 1 90 ? -3.687 -2.245 18.493 1.00 43.78 90 SER A C 1
ATOM 670 O O . SER A 1 90 ? -4.308 -3.034 17.781 1.00 43.78 90 SER A O 1
ATOM 672 N N . ALA A 1 91 ? -2.359 -2.273 18.644 1.00 51.53 91 ALA A N 1
ATOM 673 C CA . ALA A 1 91 ? -1.403 -3.102 17.896 1.00 51.53 91 ALA A CA 1
ATOM 674 C C . ALA A 1 91 ? -1.665 -4.616 17.925 1.00 51.53 91 ALA A C 1
ATOM 676 O O . ALA A 1 91 ? -2.085 -5.131 18.980 1.00 51.53 91 ALA A O 1
#

Mean predicted aligned error: 7.91 Å

pLDDT: mean 78.08, std 10.0, range [43.78, 90.88]

Solvent-accessible surface area (backbone atoms only — not comparable to full-atom values): 5550 Å² total; per-residue (Å²): 131,70,85,66,57,76,80,41,59,28,24,36,30,69,92,72,52,45,75,27,27,61,88,72,34,84,83,52,92,38,61,77,40,40,39,69,55,50,51,51,51,53,35,48,75,72,72,40,79,62,97,75,63,76,62,56,73,58,55,52,50,50,50,51,48,34,48,39,45,75,65,70,44,94,58,81,68,68,62,59,72,58,45,40,63,74,73,67,53,77,133